Protein AF-A0A1X1FGF9-F1 (afdb_monomer)

Mean predicted aligned error: 13.38 Å

Structure (mmCIF, N/CA/C/O backbone):
data_AF-A0A1X1FGF9-F1
#
_entry.id   AF-A0A1X1FGF9-F1
#
loop_
_atom_site.group_PDB
_atom_site.id
_atom_site.type_symbol
_atom_site.label_atom_id
_atom_site.label_alt_id
_atom_site.label_comp_id
_atom_site.label_asym_id
_atom_site.label_entity_id
_atom_site.label_seq_id
_atom_site.pdbx_PDB_ins_code
_atom_site.Cartn_x
_atom_site.Cartn_y
_atom_site.Cartn_z
_atom_site.occupancy
_atom_site.B_iso_or_equiv
_atom_site.auth_seq_id
_atom_site.auth_comp_id
_atom_site.auth_asym_id
_atom_site.auth_atom_id
_atom_site.pdbx_PDB_model_num
ATOM 1 N N . MET A 1 1 ? -2.552 35.297 69.769 1.00 37.56 1 MET A N 1
ATOM 2 C CA . MET A 1 1 ? -1.880 34.015 69.468 1.00 37.56 1 MET A CA 1
ATOM 3 C C . MET A 1 1 ? -1.544 33.992 67.984 1.00 37.56 1 MET A C 1
ATOM 5 O O . MET A 1 1 ? -2.418 34.277 67.177 1.00 37.56 1 MET A O 1
ATOM 9 N N . GLN A 1 2 ? -0.274 33.771 67.639 1.00 39.66 2 GLN A N 1
ATOM 10 C CA . GLN A 1 2 ? 0.190 33.569 66.264 1.00 39.66 2 GLN A CA 1
ATOM 11 C C . GLN A 1 2 ? -0.496 32.348 65.626 1.00 39.66 2 GLN A C 1
ATOM 13 O O . GLN A 1 2 ? -0.698 31.357 66.316 1.00 39.66 2 GLN A O 1
ATOM 18 N N . MET A 1 3 ? -0.730 32.368 64.310 1.00 32.47 3 MET A N 1
ATOM 19 C CA . MET A 1 3 ? 0.023 31.527 63.364 1.00 32.47 3 MET A CA 1
ATOM 20 C C . MET A 1 3 ? -0.354 31.834 61.908 1.00 32.47 3 MET A C 1
ATOM 22 O O . MET A 1 3 ? -1.515 31.855 61.519 1.00 32.47 3 MET A O 1
ATOM 26 N N . LYS A 1 4 ? 0.695 32.074 61.116 1.00 43.19 4 LYS A N 1
ATOM 27 C CA . LYS A 1 4 ? 0.718 32.111 59.651 1.00 43.19 4 LYS A CA 1
ATOM 28 C C . LYS A 1 4 ? 0.532 30.701 59.069 1.00 43.19 4 LYS A C 1
ATOM 30 O O . LYS A 1 4 ? 0.882 29.736 59.749 1.00 43.19 4 LYS A O 1
ATOM 35 N N . LYS A 1 5 ? 0.157 30.662 57.778 1.00 40.66 5 LYS A N 1
ATOM 36 C CA . LYS A 1 5 ? 0.553 29.749 56.665 1.00 40.66 5 LYS A CA 1
ATOM 37 C C . LYS A 1 5 ? -0.688 29.504 55.789 1.00 40.66 5 LYS A C 1
ATOM 39 O O . LYS A 1 5 ? -1.594 28.800 56.200 1.00 40.66 5 LYS A O 1
ATOM 44 N N . THR A 1 6 ? -0.923 30.266 54.719 1.00 48.16 6 THR A N 1
ATOM 45 C CA . THR A 1 6 ? -0.325 30.140 53.371 1.00 48.16 6 THR A CA 1
ATOM 46 C C . THR A 1 6 ? -0.444 28.731 52.790 1.00 48.16 6 THR A C 1
ATOM 48 O O . THR A 1 6 ? 0.292 27.846 53.211 1.00 48.16 6 THR A O 1
ATOM 51 N N . LEU A 1 7 ? -1.291 28.575 51.767 1.00 44.34 7 LEU A N 1
ATOM 52 C CA . LEU A 1 7 ? -0.995 27.786 50.565 1.00 44.34 7 LEU A CA 1
ATOM 53 C C . LEU A 1 7 ? -1.970 28.162 49.438 1.00 44.34 7 LEU A C 1
ATOM 55 O O . LEU A 1 7 ? -3.092 27.685 49.324 1.00 44.34 7 LEU A O 1
ATOM 59 N N . THR A 1 8 ? -1.485 29.109 48.647 1.00 41.31 8 THR A N 1
ATOM 60 C CA . THR A 1 8 ? -1.830 29.443 47.265 1.00 41.31 8 THR A CA 1
ATOM 61 C C . THR A 1 8 ? -1.705 28.196 46.369 1.00 41.31 8 THR A C 1
ATOM 63 O O . THR A 1 8 ? -0.828 27.380 46.628 1.00 41.31 8 THR A O 1
ATOM 66 N N . PHE A 1 9 ? -2.504 28.061 45.301 1.00 39.38 9 PHE A N 1
ATOM 67 C CA . PHE A 1 9 ? -2.000 28.124 43.914 1.00 39.38 9 PHE A CA 1
ATOM 68 C C . PHE A 1 9 ? -3.101 27.935 42.843 1.00 39.38 9 PHE A C 1
ATOM 70 O O . PHE A 1 9 ? -3.630 26.852 42.630 1.00 39.38 9 PHE A O 1
ATOM 77 N N . ILE A 1 10 ? -3.322 29.055 42.146 1.00 46.09 10 ILE A N 1
ATOM 78 C CA . ILE A 1 10 ? -3.534 29.251 40.703 1.00 46.09 10 ILE A CA 1
ATOM 79 C C . ILE A 1 10 ? -4.899 28.922 40.086 1.00 46.09 10 ILE A C 1
ATOM 81 O O . ILE A 1 10 ? -5.214 27.843 39.598 1.00 46.09 10 ILE A O 1
ATOM 85 N N . SER A 1 11 ? -5.633 30.022 40.028 1.00 41.16 11 SER A N 1
ATOM 86 C CA . SER A 1 11 ? -6.655 30.463 39.099 1.00 41.16 11 SER A CA 1
ATOM 87 C C . SER A 1 11 ? -6.109 30.876 37.713 1.00 41.16 11 SER A C 1
ATOM 89 O O . SER A 1 11 ? -4.956 31.292 37.626 1.00 41.16 11 SER A O 1
ATOM 91 N N . ILE A 1 12 ? -7.028 30.970 36.734 1.00 44.28 12 ILE A N 1
ATOM 92 C CA . ILE A 1 12 ? -7.016 31.844 35.528 1.00 44.28 12 ILE A CA 1
ATOM 93 C C . ILE A 1 12 ? -6.148 31.346 34.356 1.00 44.28 12 ILE A C 1
ATOM 95 O O . ILE A 1 12 ? -5.019 30.935 34.556 1.00 44.28 12 ILE A O 1
ATOM 99 N N . SER A 1 13 ? -6.502 31.431 33.073 1.00 37.97 13 SER A N 1
ATOM 100 C CA . SER A 1 13 ? -7.709 31.684 32.269 1.00 37.97 13 SER A CA 1
ATOM 101 C C . SER A 1 13 ? -7.229 31.647 30.804 1.00 37.97 13 SER A C 1
ATOM 103 O O . SER A 1 13 ? -6.046 31.830 30.535 1.00 37.97 13 SER A O 1
ATOM 105 N N . LEU A 1 14 ? -8.164 31.441 29.875 1.00 45.81 14 LEU A N 1
ATOM 106 C CA . LEU A 1 14 ? -8.256 32.074 28.547 1.00 45.81 14 LEU A CA 1
ATOM 107 C C . LEU A 1 14 ? -6.991 32.743 27.955 1.00 45.81 14 LEU A C 1
ATOM 109 O O . LEU A 1 14 ? -6.534 33.777 28.433 1.00 45.81 14 LEU A O 1
ATOM 113 N N . GLY A 1 15 ? -6.541 32.243 26.802 1.00 42.47 15 GLY A N 1
ATOM 114 C CA . GLY A 1 15 ? -5.508 32.885 25.985 1.00 42.47 15 GLY A CA 1
ATOM 115 C C . GLY A 1 15 ? -5.597 32.468 24.521 1.00 42.47 15 GLY A C 1
ATOM 116 O O . GLY A 1 15 ? -4.750 31.738 24.018 1.00 42.47 15 GLY A O 1
ATOM 117 N N . ILE A 1 16 ? -6.675 32.893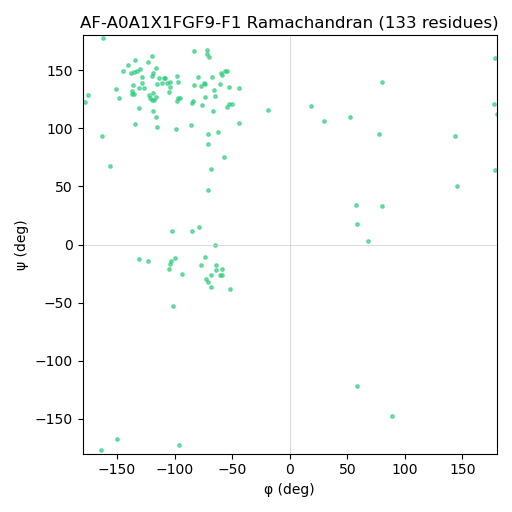 23.864 1.00 47.03 16 ILE A N 1
ATOM 118 C CA . ILE A 1 16 ? -6.871 32.837 22.413 1.00 47.03 16 ILE A CA 1
ATOM 119 C C . ILE A 1 16 ? -5.858 33.771 21.729 1.00 47.03 16 ILE A C 1
ATOM 121 O O . ILE A 1 16 ? -5.712 34.916 22.138 1.00 47.03 16 ILE A O 1
ATOM 125 N N . LEU A 1 17 ? -5.207 33.243 20.684 1.00 46.81 17 LEU A N 1
ATOM 126 C CA . LEU A 1 17 ? -4.547 33.922 19.558 1.00 46.81 17 LEU A CA 1
ATOM 127 C C . LEU A 1 17 ? -3.946 35.318 19.804 1.00 46.81 17 LEU A C 1
ATOM 129 O O . LEU A 1 17 ? -4.671 36.294 19.667 1.00 46.81 17 LEU A O 1
ATOM 133 N N . ILE A 1 18 ? -2.612 35.417 19.886 1.00 50.03 18 ILE A N 1
ATOM 134 C CA . ILE A 1 18 ? -1.822 36.470 19.212 1.00 50.03 18 ILE A CA 1
ATOM 135 C C . ILE A 1 18 ? -0.426 35.900 18.900 1.00 50.03 18 ILE A C 1
ATOM 137 O O . ILE A 1 18 ? 0.190 35.304 19.779 1.00 50.03 18 ILE A O 1
ATOM 141 N N . GLY A 1 19 ? 0.089 36.101 17.677 1.00 37.81 19 GLY A N 1
ATOM 142 C CA . GLY A 1 19 ? 1.545 36.059 17.462 1.00 37.81 19 GLY A CA 1
ATOM 143 C C . GLY A 1 19 ? 2.076 35.501 16.141 1.00 37.81 19 GLY A C 1
ATOM 144 O O . GLY A 1 19 ? 2.993 34.684 16.158 1.00 37.81 19 GLY A O 1
ATOM 145 N N . PHE A 1 20 ? 1.573 35.957 14.991 1.00 48.38 20 PHE A N 1
ATOM 146 C CA . PHE A 1 20 ? 2.406 36.016 13.783 1.00 48.38 20 PHE A CA 1
ATOM 147 C C . PHE A 1 20 ? 3.440 37.142 13.967 1.00 48.38 20 PHE A C 1
ATOM 149 O O . PHE A 1 20 ? 3.114 38.292 13.711 1.00 48.38 20 PHE A O 1
ATOM 156 N N . SER A 1 21 ? 4.655 36.823 14.429 1.00 43.03 21 SER A N 1
ATOM 157 C CA . SER A 1 21 ? 5.902 37.580 14.176 1.00 43.03 21 SER A CA 1
ATOM 158 C C . SER A 1 21 ? 7.060 36.922 14.936 1.00 43.03 21 SER A C 1
ATOM 160 O O . SER A 1 21 ? 6.985 36.737 16.148 1.00 43.03 21 SER A O 1
ATOM 162 N N . GLY A 1 22 ? 8.089 36.497 14.200 1.00 42.91 22 GLY A N 1
ATOM 163 C CA . GLY A 1 22 ? 9.149 35.605 14.669 1.00 42.91 22 GLY A CA 1
ATOM 164 C C . GLY A 1 22 ? 10.161 36.205 15.646 1.00 42.91 22 GLY A C 1
ATOM 165 O O . GLY A 1 22 ? 10.253 37.408 15.827 1.00 42.91 22 GLY A O 1
ATOM 166 N N . ILE A 1 23 ? 10.959 35.336 16.261 1.00 43.25 23 ILE A N 1
ATOM 167 C CA . ILE A 1 23 ? 12.365 35.056 15.925 1.00 43.25 23 ILE A CA 1
ATOM 168 C C . ILE A 1 23 ? 12.792 33.948 16.887 1.00 43.25 23 ILE A C 1
ATOM 170 O O . ILE A 1 23 ? 12.684 34.042 18.103 1.00 43.25 23 ILE A O 1
ATOM 174 N N . GLY A 1 24 ? 13.234 32.855 16.295 1.00 39.94 24 GLY A N 1
ATOM 175 C CA . GLY A 1 24 ? 13.664 31.654 16.978 1.00 39.94 24 GLY A CA 1
ATOM 176 C C . GLY A 1 24 ? 14.036 30.672 15.896 1.00 39.94 24 GLY A C 1
ATOM 177 O O . GLY A 1 24 ? 13.350 29.674 15.691 1.00 39.94 24 GLY A O 1
ATOM 178 N N . GLN A 1 25 ? 15.073 31.025 15.137 1.00 47.72 25 GLN A N 1
ATOM 179 C CA . GLN A 1 25 ? 15.710 30.168 14.148 1.00 47.72 25 GLN A CA 1
ATOM 180 C C . GLN A 1 25 ? 16.422 29.035 14.899 1.00 47.72 25 GLN A C 1
ATOM 182 O O . GLN A 1 25 ? 17.641 28.915 14.923 1.00 47.72 25 GLN A O 1
ATOM 187 N N . GLN A 1 26 ? 15.643 28.190 15.569 1.00 42.94 26 GLN A N 1
ATOM 188 C CA . GLN A 1 26 ? 16.076 26.837 15.806 1.00 42.94 26 GLN A CA 1
ATOM 189 C C . GLN A 1 26 ? 16.108 26.223 14.419 1.00 42.94 26 GLN A C 1
ATOM 191 O O . GLN A 1 26 ? 15.067 26.101 13.769 1.00 42.94 26 GLN A O 1
ATOM 196 N N . ASN A 1 27 ? 17.302 25.858 13.965 1.00 42.88 27 ASN A N 1
ATOM 197 C CA . ASN A 1 27 ? 17.472 24.822 12.963 1.00 42.88 27 ASN A CA 1
ATOM 198 C C . ASN A 1 27 ? 16.810 23.556 13.524 1.00 42.88 27 ASN A C 1
ATOM 200 O O . ASN A 1 27 ? 17.475 22.648 14.017 1.00 42.88 27 ASN A O 1
ATOM 204 N N . LYS A 1 28 ? 15.472 23.509 13.513 1.00 44.62 28 LYS A N 1
ATOM 205 C CA . LYS A 1 28 ? 14.727 22.270 13.586 1.00 44.62 28 LYS A CA 1
ATOM 206 C C . LYS A 1 28 ? 15.165 21.576 12.322 1.00 44.62 28 LYS A C 1
ATOM 208 O O . LYS A 1 28 ? 14.671 21.897 11.246 1.00 44.62 28 LYS A O 1
ATOM 213 N N . VAL A 1 29 ? 16.155 20.698 12.459 1.00 45.50 29 VAL A N 1
ATOM 214 C CA . VAL A 1 29 ? 16.421 19.645 11.491 1.00 45.50 29 VAL A CA 1
ATOM 215 C C . VAL A 1 29 ? 15.043 19.100 11.170 1.00 45.50 29 VAL A C 1
ATOM 217 O O . VAL A 1 29 ? 14.388 18.517 12.036 1.00 45.50 29 VAL A O 1
ATOM 220 N N . GLN A 1 30 ? 14.532 19.460 9.995 1.00 49.38 30 GLN A N 1
ATOM 221 C CA . GLN A 1 30 ? 13.193 19.110 9.578 1.00 49.38 30 GLN A CA 1
ATOM 222 C C . GLN A 1 30 ? 13.275 17.617 9.317 1.00 49.38 30 GLN A C 1
ATOM 224 O O . GLN A 1 30 ? 13.638 17.190 8.223 1.00 49.38 30 GLN A O 1
ATOM 229 N N . ALA A 1 31 ? 13.076 16.836 10.382 1.00 54.06 31 ALA A N 1
ATOM 230 C CA . ALA A 1 31 ? 13.142 15.394 10.337 1.00 54.06 31 ALA A CA 1
ATOM 231 C C . ALA A 1 31 ? 12.258 14.976 9.170 1.00 54.06 31 ALA A C 1
ATOM 233 O O . ALA A 1 31 ? 11.090 15.373 9.091 1.00 54.06 31 ALA A O 1
ATOM 234 N N . SER A 1 32 ? 12.863 14.284 8.206 1.00 63.91 32 SER A N 1
ATOM 235 C CA . SER A 1 32 ? 12.155 13.893 7.002 1.00 63.91 32 SER A CA 1
ATOM 236 C C . SER A 1 32 ? 10.887 13.168 7.428 1.00 63.91 32 SER A C 1
ATOM 238 O O . SER A 1 32 ? 10.943 12.154 8.116 1.00 63.91 32 SER A O 1
ATOM 240 N N . SER A 1 33 ? 9.725 13.678 7.016 1.00 84.94 33 SER A N 1
ATOM 241 C CA . SER A 1 33 ? 8.438 13.023 7.285 1.00 84.94 33 SER A CA 1
ATOM 242 C C . SER A 1 33 ? 8.301 11.665 6.578 1.00 84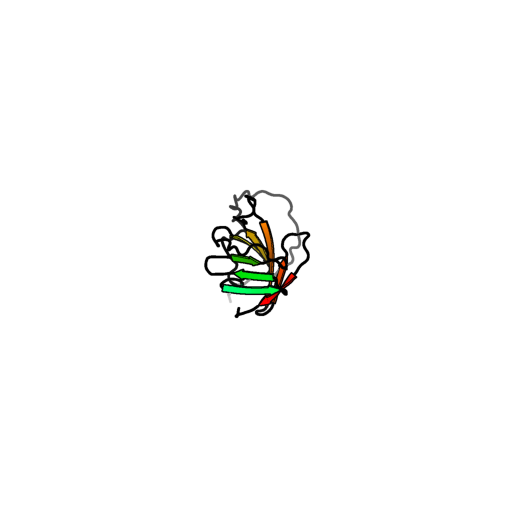.94 33 SER A C 1
ATOM 244 O O . SER A 1 33 ? 7.251 11.031 6.649 1.00 84.94 33 SER A O 1
ATOM 246 N N . TRP A 1 34 ? 9.331 11.272 5.827 1.00 92.81 34 TRP A N 1
ATOM 247 C CA . TRP A 1 34 ? 9.431 10.011 5.126 1.00 92.81 34 TRP A CA 1
ATOM 248 C C . TRP A 1 34 ? 10.191 8.987 5.960 1.00 92.81 34 TRP A C 1
ATOM 250 O O . TRP A 1 34 ? 11.344 9.185 6.335 1.00 92.81 34 TRP A O 1
ATOM 260 N N . HIS A 1 35 ? 9.552 7.849 6.161 1.00 92.00 35 HIS A N 1
ATOM 261 C CA . HIS A 1 35 ? 10.107 6.646 6.746 1.00 92.00 35 HIS A CA 1
ATOM 262 C C . HIS A 1 35 ? 10.519 5.690 5.626 1.00 92.00 35 HIS A C 1
ATOM 264 O O . HIS A 1 35 ? 9.856 5.613 4.590 1.00 92.00 35 HIS A O 1
ATOM 270 N N . LYS A 1 36 ? 11.609 4.948 5.821 1.00 90.69 36 LYS A N 1
ATOM 271 C CA . LYS A 1 36 ? 12.037 3.919 4.870 1.00 90.69 36 LYS A CA 1
ATOM 272 C C . LYS A 1 36 ? 11.131 2.689 4.982 1.00 90.69 36 LYS A C 1
ATOM 274 O O . LYS A 1 36 ? 10.795 2.267 6.088 1.00 90.69 36 LYS A O 1
ATOM 279 N N . GLY A 1 37 ? 10.788 2.114 3.839 1.00 90.44 37 GLY A N 1
ATOM 280 C CA . GLY A 1 37 ? 10.092 0.845 3.719 1.00 90.44 37 GLY A CA 1
ATOM 281 C C . GLY A 1 37 ? 8.571 0.931 3.715 1.00 90.44 37 GLY A C 1
ATOM 282 O O . GLY A 1 37 ? 7.992 1.882 3.190 1.00 90.44 37 GLY A O 1
ATOM 283 N N . ILE A 1 38 ? 7.920 -0.097 4.262 1.00 91.00 38 ILE A N 1
ATOM 284 C CA . ILE A 1 38 ? 6.457 -0.256 4.236 1.00 91.00 38 ILE A CA 1
ATOM 285 C C . ILE A 1 38 ? 5.870 0.021 5.632 1.00 91.00 38 ILE A C 1
ATOM 287 O O . ILE A 1 38 ? 6.428 -0.470 6.623 1.00 91.00 38 ILE A O 1
ATOM 291 N N . PRO A 1 39 ? 4.718 0.721 5.745 1.00 91.44 39 PRO A N 1
ATOM 292 C CA . PRO A 1 39 ? 4.006 0.858 7.013 1.00 91.44 39 PRO A CA 1
ATOM 293 C C . PRO A 1 39 ? 3.735 -0.502 7.664 1.00 91.44 39 PRO A C 1
ATOM 295 O O . PRO A 1 39 ? 3.255 -1.425 7.005 1.00 91.44 39 PRO A O 1
ATOM 298 N N . GLN A 1 40 ? 3.973 -0.615 8.973 1.00 91.50 40 GLN A N 1
ATOM 299 C CA . GLN A 1 40 ? 3.863 -1.882 9.708 1.00 91.50 40 GLN A CA 1
ATOM 300 C C . GLN A 1 40 ? 2.524 -2.601 9.489 1.00 91.50 40 GLN A C 1
ATOM 302 O O . GLN A 1 40 ? 2.504 -3.815 9.325 1.00 91.50 40 GLN A O 1
ATOM 307 N N . ILE A 1 41 ? 1.419 -1.853 9.413 1.00 93.00 41 ILE A N 1
ATOM 308 C CA . ILE A 1 41 ? 0.068 -2.401 9.220 1.00 93.00 41 ILE A CA 1
ATOM 309 C C . ILE A 1 41 ? -0.130 -3.113 7.875 1.00 93.00 41 ILE A C 1
ATOM 311 O O . ILE A 1 41 ? -1.023 -3.948 7.739 1.00 93.00 41 ILE A O 1
ATOM 315 N N . PHE A 1 42 ? 0.700 -2.786 6.885 1.00 91.62 42 PHE A N 1
ATOM 316 C CA . PHE A 1 42 ? 0.677 -3.417 5.574 1.00 91.62 42 PHE A CA 1
ATOM 317 C C . PHE A 1 42 ? 1.752 -4.486 5.420 1.00 91.62 42 PHE A C 1
ATOM 319 O O . PHE A 1 42 ? 1.667 -5.260 4.478 1.00 91.62 42 PHE A O 1
ATOM 326 N N . ARG A 1 43 ? 2.733 -4.614 6.314 1.00 90.12 43 ARG A N 1
ATOM 327 C CA . ARG A 1 43 ? 3.752 -5.664 6.175 1.00 90.12 43 ARG A CA 1
ATOM 328 C C . ARG A 1 43 ? 3.116 -7.056 6.191 1.00 90.12 43 ARG A C 1
ATOM 330 O O . ARG A 1 43 ? 2.221 -7.336 6.984 1.00 90.12 43 ARG A O 1
ATOM 337 N N . HIS A 1 44 ? 3.597 -7.926 5.311 1.00 88.56 44 HIS A N 1
ATOM 338 C CA . HIS A 1 44 ? 3.122 -9.305 5.138 1.00 88.56 44 HIS A CA 1
ATOM 339 C C . HIS A 1 44 ? 1.622 -9.407 4.815 1.00 88.56 44 HIS A C 1
ATOM 341 O O . HIS A 1 44 ? 0.936 -10.339 5.241 1.00 88.56 44 HIS A O 1
ATOM 347 N N . THR A 1 45 ? 1.086 -8.439 4.072 1.00 91.12 45 THR A N 1
ATOM 348 C CA . THR A 1 45 ? -0.328 -8.421 3.681 1.00 91.12 45 THR A CA 1
ATOM 349 C C . THR A 1 45 ? -0.495 -8.527 2.174 1.00 91.12 45 THR A C 1
ATOM 351 O O . THR A 1 45 ? 0.373 -8.123 1.402 1.00 91.12 45 THR A O 1
ATOM 354 N N . LYS A 1 46 ? -1.624 -9.093 1.748 1.00 91.25 46 LYS A N 1
ATOM 355 C CA . LYS A 1 46 ? -1.982 -9.246 0.341 1.00 91.25 46 LYS A CA 1
ATOM 356 C C . LYS A 1 46 ? -3.403 -8.741 0.129 1.00 91.25 46 LYS A C 1
ATOM 358 O O . LYS A 1 46 ? -4.290 -9.054 0.924 1.00 91.25 46 LYS A O 1
ATOM 363 N N . TRP A 1 47 ? -3.608 -7.962 -0.923 1.00 91.81 47 TRP A N 1
ATOM 364 C CA . TRP A 1 47 ? -4.850 -7.258 -1.221 1.00 91.81 47 TRP A CA 1
ATOM 365 C C . TRP A 1 47 ? -5.227 -7.387 -2.695 1.00 91.81 47 TRP A C 1
ATOM 367 O O . TRP A 1 47 ? -4.341 -7.453 -3.538 1.00 91.81 47 TRP A O 1
ATOM 377 N N . HIS A 1 48 ? -6.513 -7.405 -3.028 1.00 89.88 48 HIS A N 1
ATOM 378 C CA . HIS A 1 48 ? -6.957 -7.513 -4.419 1.00 89.88 48 HIS A CA 1
ATOM 379 C C . HIS A 1 48 ? -8.173 -6.635 -4.726 1.00 89.88 48 HIS A C 1
ATOM 381 O O . HIS A 1 48 ? -8.988 -6.355 -3.844 1.00 89.88 48 HIS A O 1
ATOM 387 N N . ASN A 1 49 ? -8.318 -6.259 -5.993 1.00 87.56 49 ASN A N 1
ATOM 388 C CA . ASN A 1 49 ? -9.525 -5.678 -6.575 1.00 87.56 49 ASN A CA 1
ATOM 389 C C . ASN A 1 49 ? -9.780 -6.379 -7.918 1.00 87.56 49 ASN A C 1
ATOM 391 O O . ASN A 1 49 ? -9.070 -6.134 -8.893 1.00 87.56 49 ASN A O 1
ATOM 395 N N . GLY A 1 50 ? -10.748 -7.300 -7.956 1.00 84.50 50 GLY A N 1
ATOM 396 C CA . GLY A 1 50 ? -10.985 -8.132 -9.140 1.00 84.50 50 GLY A CA 1
ATOM 397 C C . GLY A 1 50 ? -9.738 -8.938 -9.525 1.00 84.50 50 GLY A C 1
ATOM 398 O O . GLY A 1 50 ? -9.220 -9.697 -8.704 1.00 84.50 50 GLY A O 1
ATOM 399 N N . SER A 1 51 ? -9.247 -8.744 -10.753 1.00 76.06 51 SER A N 1
ATOM 400 C CA . SER A 1 51 ? -8.005 -9.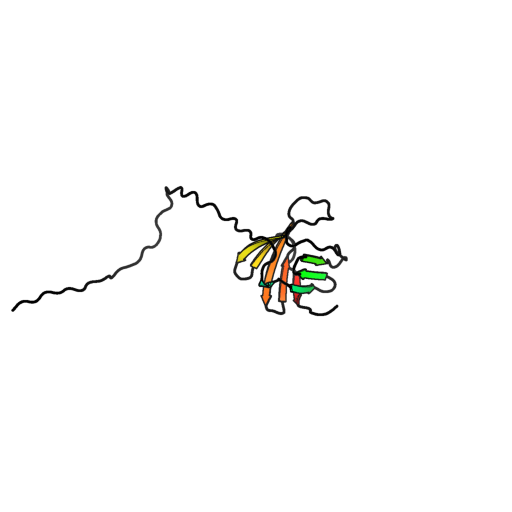344 -11.273 1.00 76.06 51 SER A CA 1
ATOM 401 C C . SER A 1 51 ? -6.721 -8.672 -10.763 1.00 76.06 51 SER A C 1
ATOM 403 O O . SER A 1 51 ? -5.652 -9.280 -10.820 1.00 76.06 51 SER A O 1
ATOM 405 N N . SER A 1 52 ? -6.815 -7.451 -10.230 1.00 80.75 52 SER A N 1
ATOM 406 C CA . SER A 1 52 ? -5.673 -6.682 -9.716 1.00 80.75 52 SER A CA 1
ATOM 407 C C . SER A 1 52 ? -5.273 -7.159 -8.326 1.00 80.75 52 SER A C 1
ATOM 409 O O . SER A 1 52 ? -6.131 -7.483 -7.501 1.00 80.75 52 SER A O 1
ATOM 411 N N . ARG A 1 53 ? -3.976 -7.158 -8.026 1.00 83.44 53 ARG A N 1
ATOM 412 C CA . ARG A 1 53 ? -3.407 -7.656 -6.763 1.00 83.44 53 ARG A CA 1
ATOM 413 C C . ARG A 1 53 ? -2.311 -6.720 -6.261 1.00 83.44 53 ARG A C 1
ATOM 415 O O . ARG A 1 53 ? -1.586 -6.110 -7.027 1.00 83.44 53 ARG A O 1
ATOM 422 N N . ILE A 1 54 ? -2.165 -6.612 -4.952 1.00 87.31 54 ILE A N 1
ATOM 423 C CA . ILE A 1 54 ? -1.117 -5.844 -4.283 1.00 87.31 54 ILE A CA 1
ATOM 424 C C . ILE A 1 54 ? -0.583 -6.713 -3.153 1.00 87.31 54 ILE A C 1
ATOM 426 O O . ILE A 1 54 ? -1.361 -7.234 -2.355 1.00 87.31 54 ILE A O 1
ATOM 430 N N . THR A 1 55 ? 0.731 -6.888 -3.068 1.00 88.62 55 THR A N 1
ATOM 431 C CA . THR A 1 55 ? 1.366 -7.655 -1.989 1.00 88.62 55 THR A CA 1
ATOM 432 C C . THR A 1 55 ? 2.446 -6.827 -1.322 1.00 88.62 55 THR A C 1
ATOM 434 O O . THR A 1 55 ? 3.278 -6.217 -1.979 1.00 88.62 55 THR A O 1
ATOM 437 N N . PHE A 1 56 ? 2.459 -6.845 -0.001 1.00 88.31 56 PHE A N 1
ATOM 438 C CA . PHE A 1 56 ? 3.457 -6.201 0.832 1.00 88.31 56 PHE A CA 1
ATOM 439 C C . PHE A 1 56 ? 4.196 -7.310 1.589 1.00 88.31 56 PHE A C 1
ATOM 441 O O . PHE A 1 56 ? 3.656 -7.877 2.536 1.00 88.31 56 PHE A O 1
ATOM 448 N N . GLY A 1 57 ? 5.391 -7.690 1.146 1.00 82.19 57 GLY A N 1
ATOM 449 C CA . GLY A 1 57 ? 6.214 -8.745 1.745 1.00 82.19 57 GLY A CA 1
ATOM 450 C C . GLY A 1 57 ? 7.277 -8.221 2.716 1.00 82.19 57 GLY A C 1
ATOM 451 O O . GLY A 1 57 ? 7.315 -7.039 3.037 1.00 82.19 57 GLY A O 1
ATOM 452 N N . THR A 1 58 ? 8.158 -9.119 3.174 1.00 75.88 58 THR A N 1
ATOM 453 C CA . THR A 1 58 ? 9.251 -8.803 4.121 1.00 75.88 58 THR A CA 1
ATOM 454 C C . THR A 1 58 ? 10.364 -7.966 3.503 1.00 75.88 58 THR A C 1
ATOM 456 O O . THR A 1 58 ? 11.028 -7.217 4.199 1.00 75.88 58 THR A O 1
ATOM 459 N N . LYS A 1 59 ? 10.622 -8.159 2.208 1.00 74.81 59 LYS A N 1
ATOM 460 C CA . LYS A 1 59 ? 11.681 -7.453 1.471 1.00 74.81 59 LYS A CA 1
ATOM 461 C C . LYS A 1 59 ? 11.187 -6.851 0.164 1.00 74.81 59 LYS A C 1
ATOM 463 O O . LYS A 1 59 ? 11.919 -6.092 -0.454 1.00 74.81 59 LYS A O 1
ATOM 468 N N . ILE A 1 60 ? 9.987 -7.233 -0.271 1.00 76.88 60 ILE A N 1
ATOM 469 C CA . ILE A 1 60 ? 9.479 -6.974 -1.611 1.00 76.88 60 ILE A CA 1
ATOM 470 C C . ILE A 1 60 ? 8.020 -6.538 -1.518 1.00 76.88 60 ILE A C 1
ATOM 472 O O . ILE A 1 60 ? 7.196 -7.193 -0.884 1.00 76.88 60 ILE A O 1
ATOM 476 N N . PHE A 1 61 ? 7.731 -5.428 -2.168 1.00 76.81 61 PHE A N 1
ATOM 477 C CA . PHE A 1 61 ? 6.437 -4.819 -2.395 1.00 76.81 61 PHE A CA 1
ATOM 478 C C . PHE A 1 61 ? 6.030 -5.106 -3.866 1.00 76.81 61 PHE A C 1
ATOM 480 O O . PHE A 1 61 ? 6.870 -4.957 -4.737 1.00 76.81 61 PHE A O 1
ATOM 487 N N . SER A 1 62 ? 4.797 -5.499 -4.202 1.00 79.19 62 SER A N 1
ATOM 488 C CA . SER A 1 62 ? 4.386 -5.762 -5.603 1.00 79.19 62 SER A CA 1
ATOM 489 C C . SER A 1 62 ? 3.017 -5.174 -5.942 1.00 79.19 62 SER A C 1
ATOM 491 O O . SER A 1 62 ? 2.070 -5.344 -5.168 1.00 79.19 62 SER A O 1
ATOM 493 N N . PHE A 1 63 ? 2.893 -4.570 -7.128 1.00 72.44 63 PHE A N 1
ATOM 494 C CA . PHE A 1 63 ? 1.633 -4.103 -7.722 1.00 72.44 63 PHE A CA 1
ATOM 495 C C . PHE A 1 63 ? 1.268 -4.962 -8.930 1.00 72.44 63 PHE A C 1
ATOM 497 O O . PHE A 1 63 ? 2.134 -5.308 -9.712 1.00 72.44 63 PHE A O 1
ATOM 504 N N . TRP A 1 64 ? -0.009 -5.299 -9.078 1.00 71.31 64 TRP A N 1
ATOM 505 C CA . TRP A 1 64 ? -0.549 -6.033 -10.217 1.00 71.31 64 TRP A CA 1
ATOM 506 C C . TRP A 1 64 ? -1.782 -5.269 -10.693 1.00 71.31 64 TRP A C 1
ATOM 508 O O . TRP A 1 64 ? -2.742 -5.107 -9.932 1.00 71.31 64 TRP A O 1
ATOM 518 N N . GLY A 1 65 ? -1.750 -4.777 -11.928 1.00 57.66 65 GLY A N 1
ATOM 519 C CA . GLY A 1 65 ? -2.872 -4.060 -12.539 1.00 57.66 65 GLY A CA 1
ATOM 520 C C . GLY A 1 65 ? -3.930 -5.001 -13.136 1.00 57.66 65 GLY A C 1
ATOM 521 O O . GLY A 1 65 ? -3.652 -6.186 -13.333 1.00 57.66 65 GLY A O 1
ATOM 522 N N . PRO A 1 66 ? -5.125 -4.487 -13.480 1.00 48.47 66 PRO A N 1
ATOM 523 C CA . PRO A 1 66 ? -6.198 -5.283 -14.083 1.00 48.47 66 PRO A CA 1
ATOM 524 C C . PRO A 1 66 ? -5.854 -5.749 -15.504 1.00 48.47 66 PRO A C 1
ATOM 526 O O . PRO A 1 66 ? -6.318 -6.806 -15.918 1.00 48.47 66 PRO A O 1
ATOM 529 N N . GLU A 1 67 ? -4.990 -5.004 -16.197 1.00 52.47 67 GLU A N 1
ATOM 530 C CA . GLU A 1 67 ? -4.399 -5.341 -17.501 1.00 52.47 67 GLU A CA 1
ATOM 531 C C . GLU A 1 67 ? -3.149 -6.236 -17.375 1.00 52.47 67 GLU A C 1
ATOM 533 O O . GLU A 1 67 ? -2.417 -6.432 -18.337 1.00 52.47 67 GLU A O 1
ATOM 538 N N . GLY A 1 68 ? -2.877 -6.789 -16.185 1.00 44.34 68 GLY A N 1
ATOM 539 C CA . GLY A 1 68 ? -1.678 -7.594 -15.948 1.00 44.34 68 GLY A CA 1
ATOM 540 C C . GLY A 1 68 ? -0.424 -6.756 -15.701 1.00 44.34 68 GLY A C 1
ATOM 541 O O . GLY A 1 68 ? 0.663 -7.183 -16.078 1.00 44.34 68 GLY A O 1
ATOM 542 N N . GLY A 1 69 ? -0.584 -5.587 -15.060 1.00 44.28 69 GLY A N 1
ATOM 543 C CA . GLY A 1 69 ? 0.529 -4.721 -14.662 1.00 44.28 69 GLY A CA 1
ATOM 544 C C . GLY A 1 69 ? 1.665 -5.528 -14.033 1.00 44.28 69 GLY A C 1
ATOM 545 O O . GLY A 1 69 ? 1.408 -6.445 -13.250 1.00 44.28 69 GLY A O 1
ATOM 546 N N . GLU A 1 70 ? 2.876 -5.203 -14.475 1.00 54.50 70 GLU A N 1
ATOM 547 C CA . GLU A 1 70 ? 4.158 -5.847 -14.207 1.00 54.50 70 GLU A CA 1
ATOM 548 C C . GLU A 1 70 ? 4.199 -6.761 -12.968 1.00 54.50 70 GLU A C 1
ATOM 550 O O . GLU A 1 70 ? 4.089 -6.313 -11.829 1.00 54.50 70 GLU A O 1
ATOM 555 N N . ARG A 1 71 ? 4.422 -8.069 -13.176 1.00 60.66 71 ARG A N 1
ATOM 556 C CA . ARG A 1 71 ? 4.629 -9.067 -12.104 1.00 60.66 71 ARG A CA 1
ATOM 557 C C . ARG A 1 71 ? 5.985 -8.894 -11.404 1.00 60.66 71 ARG A C 1
ATOM 559 O O . ARG A 1 71 ? 6.712 -9.869 -11.210 1.00 60.66 71 ARG A O 1
ATOM 566 N N . PHE A 1 72 ? 6.346 -7.678 -11.024 1.00 64.31 72 PHE A N 1
ATOM 567 C CA . PHE A 1 72 ? 7.650 -7.384 -10.454 1.00 64.31 72 PHE A CA 1
ATOM 568 C C . PHE A 1 72 ? 7.528 -6.826 -9.041 1.00 64.31 72 PHE A C 1
ATOM 570 O O . PHE A 1 72 ? 6.562 -6.181 -8.627 1.00 64.31 72 PHE A O 1
ATOM 577 N N . GLY A 1 73 ? 8.512 -7.202 -8.241 1.00 73.19 73 GLY A N 1
ATOM 578 C CA . GLY A 1 73 ? 8.633 -6.788 -6.865 1.00 73.19 73 GLY A CA 1
ATOM 579 C C . GLY A 1 73 ? 9.582 -5.609 -6.731 1.00 73.19 73 GLY A C 1
ATOM 580 O O . GLY A 1 73 ? 10.733 -5.707 -7.136 1.00 73.19 73 GLY A O 1
ATOM 581 N N . ILE A 1 74 ? 9.130 -4.530 -6.107 1.00 79.19 74 ILE A N 1
ATOM 582 C CA . ILE A 1 74 ? 9.946 -3.397 -5.684 1.00 79.19 74 ILE A CA 1
ATOM 583 C C . ILE A 1 74 ? 10.549 -3.732 -4.313 1.00 79.19 74 ILE A C 1
ATOM 585 O O . ILE A 1 74 ? 9.806 -4.000 -3.363 1.00 79.19 74 ILE A O 1
ATOM 589 N N . PRO A 1 75 ? 11.881 -3.730 -4.160 1.00 81.62 75 PRO A N 1
ATOM 590 C CA . PRO A 1 75 ? 12.509 -3.937 -2.863 1.00 81.62 75 PRO A CA 1
ATOM 591 C C . PRO A 1 75 ? 12.076 -2.881 -1.840 1.00 81.62 75 PRO A C 1
ATOM 593 O O . PRO A 1 75 ? 11.926 -1.708 -2.176 1.00 81.62 75 PRO A O 1
ATOM 596 N N . GLU A 1 76 ? 11.960 -3.253 -0.564 1.00 80.75 76 GLU A N 1
ATOM 597 C CA . GLU A 1 76 ? 11.610 -2.313 0.515 1.00 80.75 76 GLU A CA 1
ATOM 598 C C . GLU A 1 76 ? 12.618 -1.150 0.619 1.00 80.75 76 GLU A C 1
ATOM 600 O O . GLU A 1 76 ? 12.267 -0.043 1.025 1.00 80.75 76 GLU A O 1
ATOM 605 N N . THR A 1 77 ? 13.868 -1.364 0.191 1.00 81.81 77 THR A N 1
ATOM 606 C CA . THR A 1 77 ? 14.892 -0.312 0.109 1.00 81.81 77 THR A CA 1
ATOM 607 C C . THR A 1 77 ? 14.518 0.828 -0.831 1.00 81.81 77 THR A C 1
ATOM 609 O O . THR A 1 77 ? 14.970 1.949 -0.599 1.00 81.81 77 THR A O 1
ATOM 612 N N . ASN A 1 78 ? 13.675 0.548 -1.825 1.00 84.06 78 ASN A N 1
ATOM 613 C CA . ASN A 1 78 ? 13.231 1.479 -2.859 1.00 84.06 78 ASN A CA 1
ATOM 614 C C . ASN A 1 78 ? 11.820 2.005 -2.570 1.00 84.06 78 ASN A C 1
ATOM 616 O O . ASN A 1 78 ? 11.206 2.634 -3.427 1.00 84.06 78 ASN A O 1
ATOM 620 N N . VAL A 1 79 ? 11.299 1.755 -1.365 1.00 88.12 79 VAL A N 1
ATOM 621 C CA . VAL A 1 79 ? 10.021 2.2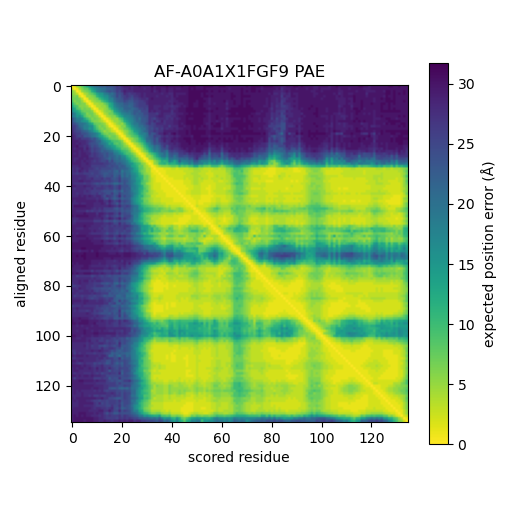84 -0.898 1.00 88.12 79 VAL A CA 1
ATOM 622 C C . VAL A 1 79 ? 10.268 3.220 0.278 1.00 88.12 79 VAL A C 1
ATOM 624 O O . VAL A 1 79 ? 11.067 2.951 1.178 1.00 88.12 79 VAL A O 1
ATOM 627 N N . LYS A 1 80 ? 9.565 4.345 0.285 1.00 92.62 80 LYS A N 1
ATOM 628 C CA . LYS A 1 80 ? 9.462 5.255 1.425 1.00 92.62 80 LYS A CA 1
ATOM 629 C C . LYS A 1 80 ? 7.993 5.557 1.664 1.00 92.62 80 LYS A C 1
ATOM 631 O O . LYS A 1 80 ? 7.205 5.589 0.722 1.00 92.62 80 LYS A O 1
ATOM 636 N N . TYR A 1 81 ? 7.612 5.834 2.902 1.00 93.50 81 TYR A N 1
ATOM 637 C CA . TYR A 1 81 ? 6.253 6.250 3.220 1.00 93.50 81 TYR A CA 1
ATOM 638 C C . TYR A 1 81 ? 6.215 7.469 4.126 1.00 93.50 81 TYR A C 1
ATOM 640 O O . TYR A 1 81 ? 7.074 7.658 4.978 1.00 93.50 81 TYR A O 1
ATOM 648 N N . LYS A 1 82 ? 5.170 8.274 3.984 1.00 95.12 82 LYS A N 1
ATOM 649 C CA . LYS A 1 82 ? 4.823 9.366 4.886 1.00 95.12 82 LYS A CA 1
ATOM 650 C C . LYS A 1 82 ? 3.426 9.122 5.431 1.00 95.12 82 LYS A C 1
ATOM 652 O O . LYS A 1 82 ? 2.478 8.953 4.663 1.00 95.12 82 LYS A O 1
ATOM 657 N N . GLN A 1 83 ? 3.275 9.128 6.751 1.00 94.94 83 GLN A N 1
ATOM 658 C CA . GLN A 1 83 ? 1.949 9.129 7.360 1.00 94.94 83 GLN A CA 1
ATOM 659 C C . GLN A 1 83 ? 1.352 10.536 7.246 1.00 94.94 83 GLN A C 1
ATOM 661 O O . GLN A 1 83 ? 1.928 11.505 7.733 1.00 94.94 83 GLN A O 1
ATOM 666 N N . ILE A 1 84 ? 0.209 10.652 6.571 1.00 93.81 84 ILE A N 1
ATOM 667 C CA . ILE A 1 84 ? -0.469 11.938 6.332 1.00 93.81 84 ILE A CA 1
ATOM 668 C C . ILE A 1 84 ? -1.700 12.130 7.222 1.00 93.81 84 ILE A C 1
ATOM 670 O O . ILE A 1 84 ? -2.150 13.252 7.418 1.00 93.81 84 ILE A O 1
ATOM 674 N N . SER A 1 85 ? -2.262 11.042 7.747 1.00 93.69 85 SER A N 1
ATOM 675 C CA . SER A 1 85 ? -3.320 11.041 8.761 1.00 93.69 85 SER A CA 1
ATOM 676 C C . SER A 1 85 ? -3.384 9.654 9.411 1.00 93.69 85 SER A C 1
ATOM 678 O O . SER A 1 85 ? -2.644 8.749 9.016 1.00 93.69 85 SER A O 1
ATOM 680 N N . HIS A 1 86 ? -4.260 9.465 10.396 1.00 93.94 86 HIS A N 1
ATOM 681 C CA . HIS A 1 86 ? -4.478 8.166 11.025 1.00 93.94 86 HIS A CA 1
ATOM 682 C C . HIS A 1 86 ? -4.823 7.110 9.960 1.00 93.94 86 HIS A C 1
ATOM 684 O O . HIS A 1 86 ? -5.789 7.262 9.209 1.00 93.94 86 HIS A O 1
ATOM 690 N N . HIS A 1 87 ? -3.979 6.077 9.851 1.00 95.81 87 HIS A N 1
ATOM 691 C CA . HIS A 1 87 ? -4.088 4.994 8.864 1.00 95.81 87 HIS A CA 1
ATOM 692 C C . HIS A 1 87 ? -4.081 5.424 7.386 1.00 95.81 87 HIS A C 1
ATOM 694 O O . HIS A 1 87 ? -4.470 4.643 6.513 1.00 95.81 87 HIS A O 1
ATOM 700 N N . LYS A 1 88 ? -3.625 6.645 7.081 1.00 95.94 88 LYS A N 1
ATOM 701 C CA . LYS A 1 88 ? -3.496 7.159 5.715 1.00 95.94 88 LYS A CA 1
ATOM 702 C C . LYS A 1 88 ? -2.034 7.469 5.415 1.00 95.94 88 LYS A C 1
ATOM 704 O O . LYS A 1 88 ? -1.402 8.268 6.110 1.00 95.94 88 LYS A O 1
ATOM 709 N N . TYR A 1 89 ? -1.532 6.874 4.345 1.00 95.12 89 TYR A N 1
ATOM 710 C CA . TYR A 1 89 ? -0.126 6.879 3.977 1.00 95.12 89 TYR A CA 1
ATOM 711 C C . TYR A 1 89 ? 0.039 7.339 2.533 1.00 95.12 89 TYR A C 1
ATOM 713 O O . TYR A 1 89 ? -0.738 6.962 1.656 1.00 95.12 89 TYR A O 1
ATOM 721 N N . LEU A 1 90 ? 1.057 8.158 2.312 1.00 94.75 90 LEU A N 1
ATOM 722 C CA . LEU A 1 90 ? 1.620 8.446 1.003 1.00 94.75 90 LEU A CA 1
ATOM 723 C C . LEU A 1 90 ? 2.849 7.549 0.839 1.00 94.75 90 LEU A C 1
ATOM 725 O O . LEU A 1 90 ? 3.740 7.595 1.684 1.00 94.75 90 LEU A O 1
ATOM 729 N N . LEU A 1 91 ? 2.886 6.733 -0.204 1.00 92.31 91 LEU A N 1
ATOM 730 C CA . LEU A 1 91 ? 3.997 5.859 -0.550 1.00 92.31 91 LEU A CA 1
ATOM 731 C C . LEU A 1 91 ? 4.757 6.468 -1.730 1.00 92.31 91 LEU A C 1
ATOM 733 O O . LEU A 1 91 ? 4.158 7.027 -2.641 1.00 92.31 91 LEU A O 1
ATOM 737 N N . SER A 1 92 ? 6.076 6.374 -1.679 1.00 91.44 92 SER A N 1
ATOM 738 C CA . SER A 1 92 ? 7.010 6.744 -2.734 1.00 91.44 92 SER A CA 1
ATOM 739 C C . SER A 1 92 ? 7.766 5.484 -3.104 1.00 91.44 92 SER A C 1
ATOM 741 O O . SER A 1 92 ? 8.371 4.873 -2.222 1.00 91.44 92 SER A O 1
ATOM 743 N N . HIS A 1 93 ? 7.744 5.097 -4.368 1.00 85.88 93 HIS A N 1
ATOM 744 C CA . HIS A 1 93 ? 8.453 3.916 -4.845 1.00 85.88 93 HIS A CA 1
ATOM 745 C C . HIS A 1 93 ? 8.986 4.140 -6.254 1.00 85.88 93 HIS A C 1
ATOM 747 O O . HIS A 1 93 ? 8.393 4.874 -7.034 1.00 85.88 93 HIS A O 1
ATOM 753 N N . GLU A 1 94 ? 10.104 3.511 -6.578 1.00 79.19 94 GLU A N 1
ATOM 754 C CA . GLU A 1 94 ? 10.637 3.483 -7.941 1.00 79.19 94 GLU A CA 1
ATOM 755 C C . GLU A 1 94 ? 10.195 2.184 -8.614 1.00 79.19 94 GLU A C 1
ATOM 757 O O . GLU A 1 94 ? 10.174 1.133 -7.971 1.00 79.19 94 GLU A O 1
ATOM 762 N N . GLU A 1 95 ? 9.816 2.250 -9.888 1.00 70.50 95 GLU A N 1
ATOM 763 C CA . GLU A 1 95 ? 9.450 1.073 -10.675 1.00 70.50 95 GLU A CA 1
ATOM 764 C C . GLU A 1 95 ? 10.658 0.661 -11.527 1.00 70.50 95 GLU A C 1
ATOM 766 O O . GLU A 1 95 ? 10.914 1.285 -12.559 1.00 70.50 95 GLU A O 1
ATOM 771 N N . PRO A 1 96 ? 11.434 -0.353 -11.096 1.00 62.72 96 PRO A N 1
ATOM 772 C CA . PRO A 1 96 ? 12.761 -0.623 -11.649 1.00 62.72 96 PRO A CA 1
ATOM 773 C C . PRO A 1 96 ? 12.759 -1.021 -13.132 1.00 62.72 96 PRO A C 1
ATOM 775 O O . PRO A 1 96 ? 13.801 -0.935 -13.774 1.00 62.72 96 PRO A O 1
ATOM 778 N N . HIS A 1 97 ? 11.618 -1.440 -13.685 1.00 62.38 97 HIS A N 1
ATOM 779 C CA . HIS A 1 97 ? 11.510 -1.921 -15.067 1.00 62.38 97 HIS A CA 1
ATOM 780 C C . HIS A 1 97 ? 10.890 -0.906 -16.035 1.00 62.38 97 HIS A C 1
ATOM 782 O O . HIS A 1 97 ? 11.062 -1.035 -17.243 1.00 62.38 97 HIS A O 1
ATOM 788 N N . SER A 1 98 ? 10.264 0.155 -15.524 1.00 63.19 98 SER A N 1
ATOM 789 C CA . SER A 1 98 ? 9.630 1.194 -16.348 1.00 63.19 98 SER A CA 1
ATOM 790 C C . SER A 1 98 ? 10.626 2.137 -17.045 1.00 63.19 98 SER A C 1
ATOM 792 O O . SER A 1 98 ? 10.230 2.966 -17.861 1.00 63.19 98 SER A O 1
ATOM 794 N N . GLY A 1 99 ? 11.916 2.080 -16.683 1.00 62.19 99 GLY A N 1
ATOM 795 C CA . GLY A 1 99 ? 12.915 3.084 -17.078 1.00 62.19 99 GLY A CA 1
ATOM 796 C C . GLY A 1 99 ? 12.690 4.463 -16.438 1.00 62.19 99 GLY A C 1
ATOM 797 O O . GLY A 1 99 ? 13.428 5.407 -16.723 1.00 62.19 99 GLY A O 1
ATOM 798 N N . ILE A 1 100 ? 11.688 4.597 -15.560 1.00 65.44 100 ILE A N 1
ATOM 799 C CA . ILE A 1 100 ? 11.376 5.828 -14.840 1.00 65.44 100 ILE A CA 1
ATOM 800 C C . ILE A 1 100 ? 12.239 5.879 -13.578 1.00 65.44 100 ILE A C 1
ATOM 802 O O . ILE A 1 100 ? 11.943 5.258 -12.562 1.00 65.44 100 ILE A O 1
ATOM 806 N N . PHE A 1 101 ? 13.292 6.693 -13.622 1.00 66.75 101 PHE A N 1
ATOM 807 C CA . PHE A 1 101 ? 14.175 6.966 -12.476 1.00 66.75 101 PHE A CA 1
ATOM 808 C C . PHE A 1 101 ? 13.588 7.982 -11.480 1.00 66.75 101 PHE A C 1
ATOM 810 O O . PHE A 1 101 ? 14.304 8.556 -10.663 1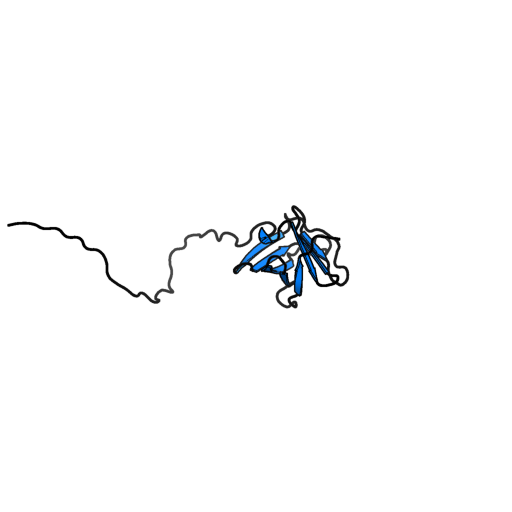.00 66.75 101 PHE A O 1
ATOM 817 N N . SER A 1 102 ? 12.287 8.257 -11.577 1.00 75.88 102 SER A N 1
ATOM 818 C CA . SER A 1 102 ? 11.575 9.180 -10.697 1.00 75.88 102 SER A CA 1
ATOM 819 C C . SER A 1 102 ? 10.653 8.416 -9.749 1.00 75.88 102 SER A C 1
ATOM 821 O O . SER A 1 102 ? 10.029 7.435 -10.155 1.00 75.88 102 SER A O 1
ATOM 823 N N . PRO A 1 103 ? 10.513 8.871 -8.494 1.00 82.75 103 PRO A N 1
ATOM 824 C CA . PRO A 1 103 ? 9.605 8.243 -7.552 1.00 82.75 103 PRO A CA 1
ATOM 825 C C . PRO A 1 103 ? 8.152 8.388 -8.015 1.00 82.75 103 PRO A C 1
ATOM 827 O O . PRO A 1 103 ? 7.657 9.490 -8.255 1.00 82.75 103 PRO A O 1
ATOM 830 N N . ILE A 1 104 ? 7.451 7.263 -8.065 1.00 84.62 104 ILE A N 1
ATOM 831 C CA . ILE A 1 104 ? 6.002 7.183 -8.217 1.00 84.62 104 ILE A CA 1
ATOM 832 C C . ILE A 1 104 ? 5.368 7.362 -6.837 1.00 84.62 104 ILE A C 1
ATOM 834 O O . ILE A 1 104 ? 5.834 6.803 -5.839 1.00 84.62 104 ILE A O 1
ATOM 838 N N . TYR A 1 105 ? 4.298 8.156 -6.781 1.00 89.00 105 TYR A N 1
ATOM 839 C CA . TYR A 1 105 ? 3.626 8.529 -5.541 1.00 89.00 105 TYR A CA 1
ATOM 840 C C . TYR A 1 105 ? 2.204 8.005 -5.466 1.00 89.00 105 TYR A C 1
ATOM 842 O O . TYR A 1 105 ? 1.309 8.575 -6.084 1.00 89.00 105 TYR A O 1
ATOM 850 N N . SER A 1 106 ? 1.980 7.034 -4.593 1.00 89.62 106 SER A N 1
ATOM 851 C CA . SER A 1 106 ? 0.687 6.389 -4.401 1.00 89.62 106 SER A CA 1
ATOM 852 C C . SER A 1 106 ? 0.149 6.553 -2.982 1.00 89.62 106 SER A C 1
ATOM 854 O O . SER A 1 106 ? 0.860 6.916 -2.048 1.00 89.62 106 SER A O 1
ATOM 856 N N . TYR A 1 107 ? -1.149 6.338 -2.793 1.00 92.94 107 TYR A N 1
ATOM 857 C CA . TYR A 1 107 ? -1.835 6.562 -1.525 1.00 92.94 107 TYR A CA 1
ATOM 858 C C . TYR A 1 107 ? -2.505 5.283 -1.047 1.00 92.94 107 TYR A C 1
ATOM 860 O O . TYR A 1 107 ? -3.320 4.689 -1.754 1.00 92.94 107 TYR A O 1
ATOM 868 N N . ALA A 1 1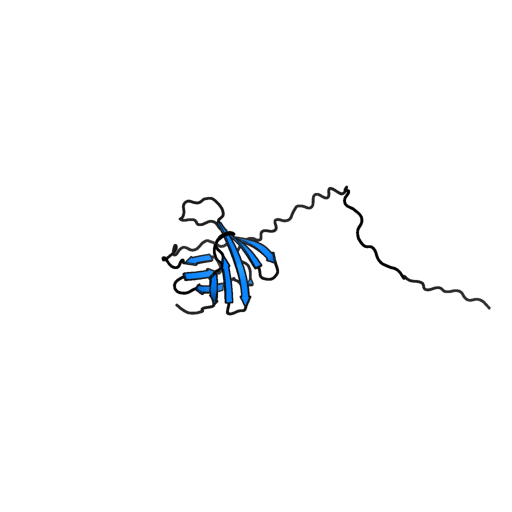08 ? -2.236 4.925 0.205 1.00 93.69 108 ALA A N 1
ATOM 869 C CA . ALA A 1 108 ? -2.860 3.800 0.881 1.00 93.69 108 ALA A CA 1
ATOM 870 C C . ALA A 1 108 ? -3.626 4.286 2.110 1.00 93.69 108 ALA A C 1
ATOM 872 O O . ALA A 1 108 ? -3.090 5.002 2.958 1.00 93.69 108 ALA A O 1
ATOM 873 N N . LYS A 1 109 ? -4.883 3.870 2.240 1.00 95.62 109 LYS A N 1
ATOM 874 C CA . LYS A 1 109 ? -5.669 4.034 3.462 1.00 95.62 109 LYS A CA 1
ATOM 875 C C . LYS A 1 109 ? -6.060 2.661 3.980 1.00 95.62 109 LYS A C 1
ATOM 877 O O . LYS A 1 109 ? -6.837 1.952 3.340 1.00 95.62 109 LYS A O 1
ATOM 882 N N . TYR A 1 110 ? -5.556 2.308 5.153 1.00 96.50 110 TYR A N 1
ATOM 883 C CA . TYR A 1 110 ? -6.045 1.140 5.868 1.00 96.50 110 TYR A CA 1
ATOM 884 C C . TYR A 1 110 ? -7.427 1.464 6.443 1.00 96.50 110 TYR A C 1
ATOM 886 O O . TYR A 1 110 ? -7.609 2.494 7.095 1.00 96.50 110 TYR A O 1
ATOM 894 N N . VAL A 1 111 ? -8.417 0.619 6.151 1.00 96.94 111 VAL A N 1
ATOM 895 C CA . VAL A 1 111 ? -9.777 0.774 6.687 1.00 96.94 111 VAL A CA 1
ATOM 896 C C . VAL A 1 111 ? -9.976 -0.199 7.838 1.00 96.94 111 VAL A C 1
ATOM 898 O O . VAL A 1 111 ? -10.372 0.211 8.923 1.00 96.94 111 VAL A O 1
ATOM 901 N N . ASN A 1 112 ? -9.700 -1.482 7.602 1.00 96.19 112 ASN A N 1
ATOM 902 C CA . ASN A 1 112 ? -9.738 -2.542 8.604 1.00 96.19 112 ASN A CA 1
ATOM 903 C C . ASN A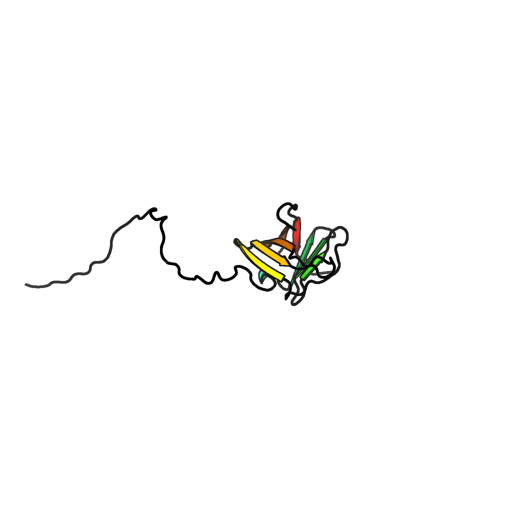 1 112 ? -8.993 -3.784 8.089 1.00 96.19 112 ASN A C 1
ATOM 905 O O . ASN A 1 112 ? -8.476 -3.798 6.972 1.00 96.19 112 ASN A O 1
ATOM 909 N N . ALA A 1 113 ? -8.996 -4.861 8.878 1.00 94.38 113 ALA A N 1
ATOM 910 C CA . ALA A 1 113 ? -8.270 -6.086 8.558 1.00 94.38 113 ALA A CA 1
ATOM 911 C C . ALA A 1 113 ? -8.683 -6.732 7.222 1.00 94.38 113 ALA A C 1
ATOM 913 O O . ALA A 1 113 ? -7.897 -7.490 6.664 1.00 94.38 113 ALA A O 1
ATOM 914 N N . LYS A 1 114 ? -9.882 -6.433 6.704 1.00 94.88 114 LYS A N 1
ATOM 915 C CA . LYS A 1 114 ? -10.422 -6.975 5.450 1.00 94.88 114 LYS A CA 1
ATOM 916 C C . LYS A 1 114 ? -10.367 -5.988 4.284 1.00 94.88 114 LYS A C 1
ATOM 918 O O . LYS A 1 114 ? -10.512 -6.425 3.148 1.00 94.88 114 LYS A O 1
ATOM 923 N N . LYS A 1 115 ? -10.182 -4.684 4.534 1.00 95.69 115 LYS A N 1
ATOM 924 C CA . LYS A 1 115 ? -10.334 -3.626 3.522 1.00 95.69 115 LYS A CA 1
ATOM 925 C C . LYS A 1 115 ? -9.224 -2.571 3.575 1.00 95.69 115 LYS A C 1
ATOM 927 O O . LYS A 1 115 ? -8.953 -1.971 4.617 1.00 95.69 115 LYS A O 1
ATOM 932 N N . MET A 1 116 ? -8.676 -2.263 2.405 1.00 95.31 116 MET A N 1
ATOM 933 C CA . MET A 1 116 ? -7.740 -1.167 2.147 1.00 95.31 116 MET A CA 1
ATOM 934 C C . MET A 1 116 ? -8.256 -0.340 0.964 1.00 95.31 116 MET A C 1
ATOM 936 O O . MET A 1 116 ? -8.821 -0.885 0.024 1.00 95.31 116 MET A O 1
ATOM 940 N N . ILE A 1 117 ? -8.066 0.975 0.979 1.00 94.25 117 ILE A N 1
ATOM 941 C CA . ILE A 1 117 ? -8.291 1.830 -0.193 1.00 94.25 117 ILE A CA 1
ATOM 942 C C . ILE A 1 117 ? -6.932 2.224 -0.763 1.00 94.25 117 ILE A C 1
ATOM 944 O O . ILE A 1 117 ? -6.062 2.679 -0.021 1.00 94.25 117 ILE A O 1
ATOM 948 N N . TRP A 1 118 ? -6.774 2.064 -2.069 1.00 90.38 118 TRP A N 1
ATOM 949 C CA . TRP A 1 118 ? -5.568 2.393 -2.815 1.00 90.38 118 TRP A CA 1
ATOM 950 C C . TRP A 1 118 ? -5.857 3.463 -3.864 1.00 90.38 118 TRP A C 1
ATOM 952 O O . TRP A 1 118 ? -6.952 3.497 -4.423 1.00 90.38 118 TRP A O 1
ATOM 962 N N . LYS A 1 119 ? -4.894 4.331 -4.156 1.00 89.25 119 LYS A N 1
ATOM 963 C CA . LYS A 1 119 ? -4.998 5.323 -5.229 1.00 89.25 119 LYS A CA 1
ATOM 964 C C . LYS A 1 119 ? -3.606 5.577 -5.813 1.00 89.25 119 LYS A C 1
ATOM 966 O O . LYS A 1 119 ? -2.691 5.872 -5.052 1.00 89.25 119 LYS A O 1
ATOM 971 N N . TRP A 1 120 ? -3.447 5.439 -7.131 1.00 80.88 120 TRP A N 1
ATOM 972 C CA . TRP A 1 120 ? -2.128 5.438 -7.785 1.00 80.88 120 TRP A CA 1
ATOM 973 C C . TRP A 1 120 ? -1.411 6.791 -7.744 1.00 80.88 120 TRP A C 1
ATOM 975 O O . TRP A 1 120 ? -0.214 6.814 -7.524 1.00 80.88 120 TRP A O 1
ATOM 985 N N . ASP A 1 121 ? -2.149 7.896 -7.872 1.00 83.25 121 ASP A N 1
ATOM 986 C CA . ASP A 1 121 ? -1.650 9.276 -7.789 1.00 83.25 121 ASP A CA 1
ATOM 987 C C . ASP A 1 121 ? -2.757 10.214 -7.241 1.00 83.25 121 ASP A C 1
ATOM 989 O O . ASP A 1 121 ? -3.763 9.746 -6.712 1.00 83.25 121 ASP A O 1
ATOM 993 N N . LYS A 1 122 ? -2.623 11.548 -7.312 1.00 82.19 122 LYS A N 1
ATOM 994 C CA . LYS A 1 122 ? -3.665 12.479 -6.816 1.00 82.19 122 LYS A CA 1
ATOM 995 C C . LYS A 1 122 ? -4.925 12.558 -7.689 1.00 82.19 122 LYS A C 1
ATOM 997 O O . LYS A 1 122 ? -5.998 12.829 -7.141 1.00 82.19 122 LYS A O 1
ATOM 1002 N N . THR A 1 123 ? -4.831 12.341 -8.992 1.00 84.50 123 THR A N 1
ATOM 1003 C CA . THR A 1 123 ? -5.930 12.470 -9.965 1.00 84.50 123 THR A CA 1
ATOM 1004 C C . THR A 1 123 ? -6.639 11.135 -10.215 1.00 84.50 123 THR A C 1
ATOM 1006 O O . THR A 1 123 ? -7.837 11.120 -10.486 1.00 84.50 123 THR A O 1
ATOM 1009 N N . SER A 1 124 ? -5.951 10.016 -10.000 1.00 80.69 124 SER A N 1
ATOM 1010 C CA . SER A 1 124 ? -6.455 8.652 -10.140 1.00 80.69 124 SER A CA 1
ATOM 1011 C C . SER A 1 124 ? -7.704 8.367 -9.296 1.00 80.69 124 SER A C 1
ATOM 1013 O O . SER A 1 124 ? -7.887 8.892 -8.189 1.00 80.69 124 SER A O 1
ATOM 1015 N N . LYS A 1 125 ? -8.576 7.477 -9.783 1.00 86.62 125 LYS A N 1
ATOM 1016 C CA . LYS A 1 125 ? -9.719 6.979 -9.001 1.00 86.62 125 LYS A CA 1
ATOM 1017 C C . LYS A 1 125 ? -9.225 6.131 -7.826 1.00 86.62 125 LYS A C 1
ATOM 1019 O O . LYS A 1 125 ? -8.228 5.420 -7.925 1.00 86.62 125 LYS A O 1
ATOM 1024 N N . ALA A 1 126 ? -9.924 6.219 -6.697 1.00 89.50 126 ALA A N 1
ATOM 1025 C CA . ALA A 1 126 ? -9.648 5.358 -5.555 1.00 89.50 126 ALA A CA 1
ATOM 1026 C C . ALA A 1 126 ? -10.227 3.958 -5.799 1.00 89.50 126 ALA A C 1
ATOM 1028 O O . ALA A 1 126 ? -11.368 3.816 -6.234 1.00 89.50 126 ALA A O 1
ATOM 1029 N N . VAL A 1 127 ? -9.447 2.936 -5.472 1.00 89.81 127 VAL A N 1
ATOM 1030 C CA . VAL A 1 127 ? -9.766 1.525 -5.670 1.00 89.81 127 VAL A CA 1
ATOM 1031 C C . VAL A 1 127 ? -9.867 0.847 -4.309 1.00 89.81 127 VAL A C 1
ATOM 1033 O O . VAL A 1 127 ? -8.965 0.938 -3.473 1.00 89.81 127 VAL A O 1
ATOM 1036 N N . VAL A 1 128 ? -10.982 0.164 -4.060 1.00 92.88 128 VAL A N 1
ATOM 1037 C CA . VAL A 1 128 ? -11.175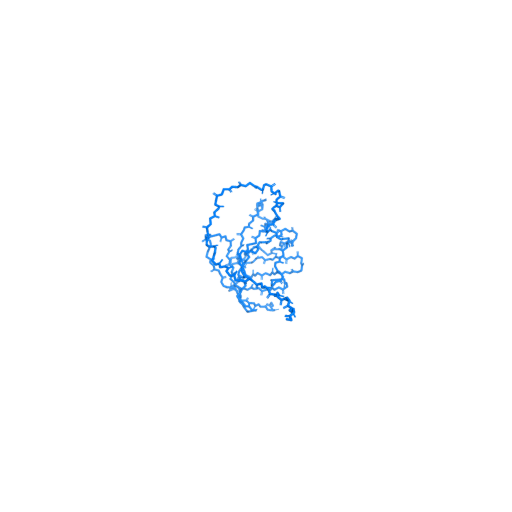 -0.622 -2.836 1.00 92.88 128 VAL A CA 1
ATOM 1038 C C . VAL A 1 128 ? -10.545 -1.992 -3.024 1.00 92.88 128 VAL A C 1
ATOM 1040 O O . VAL A 1 128 ? -10.923 -2.717 -3.933 1.00 92.88 128 VAL A O 1
ATOM 1043 N N . ASN A 1 129 ? -9.628 -2.366 -2.146 1.00 92.62 129 ASN A N 1
ATOM 1044 C CA . ASN A 1 129 ? -8.984 -3.665 -2.159 1.00 92.62 129 ASN A CA 1
ATOM 1045 C C . ASN A 1 129 ? -9.373 -4.482 -0.924 1.00 92.62 129 ASN A C 1
ATOM 1047 O O . ASN A 1 129 ? -9.494 -3.942 0.182 1.00 92.62 129 ASN A O 1
ATOM 1051 N N . TYR A 1 130 ? -9.520 -5.788 -1.112 1.00 93.69 130 TYR A N 1
ATOM 1052 C CA . TYR A 1 130 ? -9.882 -6.745 -0.073 1.00 93.69 130 TYR A CA 1
ATOM 1053 C C . TYR A 1 130 ? -8.701 -7.637 0.276 1.00 93.69 130 TYR A C 1
ATOM 1055 O O . TYR A 1 130 ? -7.902 -7.975 -0.595 1.00 93.69 130 TYR A O 1
ATOM 1063 N N . ARG A 1 131 ? -8.555 -7.985 1.556 1.00 93.31 131 ARG A N 1
ATOM 1064 C CA . ARG A 1 131 ? -7.449 -8.835 2.009 1.00 93.31 131 ARG A CA 1
ATOM 1065 C C . ARG A 1 131 ? -7.681 -10.283 1.588 1.00 93.31 131 ARG A C 1
ATOM 1067 O O . ARG A 1 131 ? -8.789 -10.787 1.743 1.00 93.31 131 ARG A O 1
ATOM 1074 N N . TYR A 1 132 ? -6.630 -10.955 1.129 1.00 90.38 132 TYR A N 1
ATOM 1075 C CA . TYR A 1 132 ? -6.672 -12.374 0.775 1.00 90.38 132 TYR A CA 1
ATOM 1076 C C . TYR A 1 132 ? -5.462 -13.134 1.329 1.00 90.38 132 TYR A C 1
ATOM 1078 O O . TYR A 1 132 ? -4.431 -12.539 1.650 1.00 90.38 132 TYR A O 1
ATOM 1086 N N . TYR A 1 133 ? -5.602 -14.456 1.451 1.00 80.88 133 TYR A N 1
ATOM 1087 C CA . TYR A 1 133 ? -4.587 -15.330 2.051 1.00 80.88 133 TYR A CA 1
ATOM 1088 C C . TYR A 1 133 ? -4.103 -16.459 1.115 1.00 80.88 133 TYR A C 1
ATOM 1090 O O . TYR A 1 133 ? -3.029 -17.005 1.357 1.00 80.88 133 TYR A O 1
ATOM 1098 N N . HIS A 1 134 ? -4.811 -16.738 0.010 1.00 63.28 134 HIS A N 1
ATOM 1099 C CA . HIS A 1 134 ? -4.553 -17.863 -0.908 1.00 63.28 134 HIS A CA 1
ATOM 1100 C C . HIS A 1 134 ? -4.318 -17.429 -2.366 1.00 63.28 134 HIS A C 1
ATOM 1102 O O . HIS A 1 134 ? -4.731 -16.338 -2.755 1.00 63.28 134 HIS A O 1
ATOM 1108 N N . TRP A 1 135 ? -3.637 -18.278 -3.141 1.00 52.19 135 TRP A N 1
ATOM 1109 C CA . TRP A 1 135 ? -3.480 -18.161 -4.595 1.00 52.19 135 TRP A CA 1
ATOM 1110 C C . TRP A 1 135 ? -4.412 -19.134 -5.297 1.00 52.19 135 TRP A C 1
ATOM 1112 O O . TRP A 1 135 ? -4.504 -20.275 -4.795 1.00 52.19 135 TRP A O 1
#

pLDDT: mean 73.88, std 20.17, range [32.47, 96.94]

Sequence (135 aa):
MQMKKTLTFISISLGILIGFSGIGQQNKVQASSWHKGIPQIFRHTKWHNGSSRITFGTKIFSFWGPEGGERFGIPETNVKYKQISHHKYLLSHEEPHSGIFSPIYSYAKYVNAKKMIWKWDKTSKAVVNYRYYHW

Foldseek 3Di:
DDDDDDDDDDDDDDDDDDDPDDDDPPPPVVPPLKDQFDDPLQEQWKKDDVCWIWHHYPFWTDTADPVGPDPDTFGSRQKIWGDPDVQKIWIWGDDVPVPDPGTFIKIWHDDDPFWIWIARDDVGDITIITTDDDD

Secondary structure (DSSP, 8-state):
--------------------------------SPEES--GGGTTEEEEETTEEEEE-SSEEEEE-TT-----EEEGGGEEEEEEETTEEEEEEEETTTTEEEEEEEEEEEEETTEEEEESSSSSPPEEEEE----

Solvent-accessible surface area (backbone atoms only — not comparable to full-atom values): 8341 Å² total; per-residue (Å²): 133,92,80,90,82,89,83,86,86,86,80,91,76,92,82,82,87,86,79,97,73,88,89,77,88,67,83,66,75,74,70,69,70,59,43,85,24,73,62,74,92,46,51,73,36,37,33,33,45,90,81,14,37,38,38,28,44,94,56,36,33,34,57,31,37,76,90,63,37,62,96,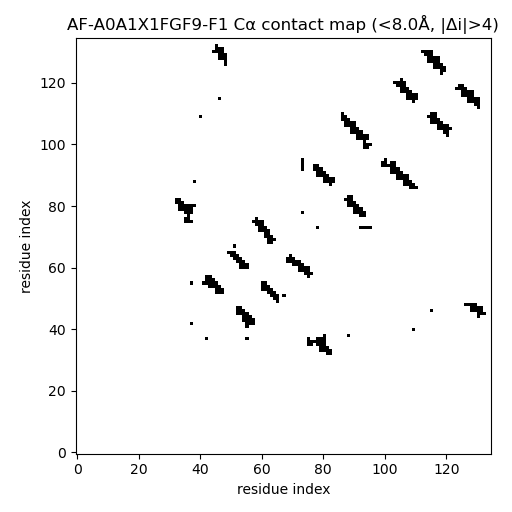50,68,38,44,33,89,53,24,29,29,27,78,80,50,91,58,26,35,40,36,35,31,48,50,90,83,74,77,47,94,56,73,44,53,30,37,43,30,63,74,53,92,57,35,36,39,38,22,66,40,94,86,50,72,75,43,69,25,36,54,60,93,81,133

Radius of gyration: 24.24 Å; Cα contacts (8 Å, |Δi|>4): 220; chains: 1; bounding box: 29×56×87 Å

Nearest PDB structures (foldseek):
  6dja-assembly1_A  TM=7.358E-01  e=8.617E+00  Bacillus cereus
  4iab-assembly1_B  TM=4.129E-01  e=4.321E+00  Bacteroides uniformis ATCC 8492
  4gzv-assembly2_H  TM=2.906E-01  e=4.097E+00  Bacteroides ovatus ATCC 8483
  4gzv-assembly2_G  TM=2.346E-01  e=2.055E+00  Bacteroides ovatus ATCC 8483

Organism: NCBI:txid152331